Protein AF-A0A151P4B6-F1 (afdb_monomer_lite)

Secondary structure (DSSP, 8-state):
--HHHHHHHHT--HHHHHHHHHTHHHHHHHHHHHS-GGG--------HHHHHHHHHHHHHHHHHHHTTPPPPHHHHHHHHHHHHHHHS----TT---------PPP-

InterPro domains:
  IPR006600 HTH CenpB-type DNA-binding domain [PF03221] (54-107)

Radius of gyration: 27.88 Å; chains: 1; bounding box: 56×51×58 Å

Foldseek 3Di:
DDLVVVCVVVVHDSVVSVVCVVCVVVVVVVCVVPPPPVPPPPVPPPDPLLVQLVVVLVVVVVVCVVVVHDDDPVNSVVSSVVSSVVSPPPPPPCDDPPPPPDDDDDD

Structure (mmCIF, N/CA/C/O backbone):
data_AF-A0A151P4B6-F1
#
_entry.id   AF-A0A151P4B6-F1
#
loop_
_atom_site.group_PDB
_atom_site.id
_atom_site.type_symbol
_atom_site.label_atom_id
_atom_site.label_alt_id
_atom_site.label_comp_id
_atom_site.label_asym_id
_atom_site.label_entity_id
_atom_site.label_seq_id
_atom_site.pdbx_PDB_ins_code
_atom_site.Cartn_x
_atom_site.Cartn_y
_atom_site.Cartn_z
_atom_site.occupancy
_atom_site.B_iso_or_equiv
_atom_site.auth_seq_id
_ato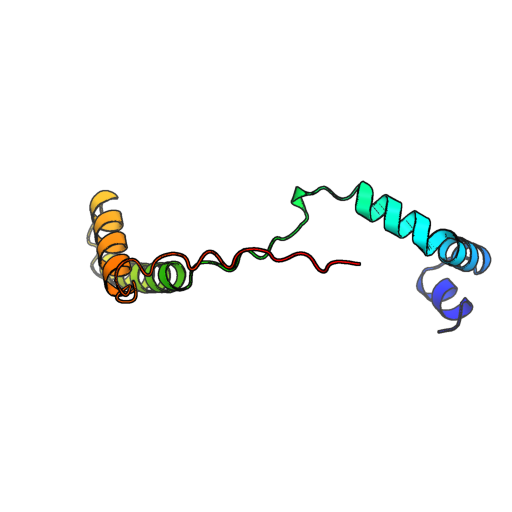m_site.auth_comp_id
_atom_site.auth_asym_id
_atom_site.auth_atom_id
_atom_site.pdbx_PDB_model_num
ATOM 1 N N . MET A 1 1 ? 33.054 10.782 -23.334 1.00 68.12 1 MET A N 1
ATOM 2 C CA . MET A 1 1 ? 33.454 9.357 -23.286 1.00 68.12 1 MET A CA 1
ATOM 3 C C . MET A 1 1 ? 33.895 8.972 -24.690 1.00 68.12 1 MET A C 1
ATOM 5 O O . MET A 1 1 ? 33.175 9.318 -25.617 1.00 68.12 1 MET A O 1
ATOM 9 N N . LEU A 1 2 ? 35.073 8.371 -24.867 1.00 87.00 2 LEU A N 1
ATOM 10 C CA . LEU A 1 2 ? 35.568 7.991 -26.198 1.00 87.00 2 LEU A CA 1
ATOM 11 C C . LEU A 1 2 ? 34.816 6.761 -26.730 1.00 87.00 2 LEU A C 1
ATOM 13 O O . LEU A 1 2 ? 34.429 5.894 -25.944 1.00 87.00 2 LEU A O 1
ATOM 17 N N . VAL A 1 3 ? 34.621 6.687 -28.051 1.00 86.19 3 VAL A N 1
ATOM 18 C CA . VAL A 1 3 ? 33.929 5.569 -28.723 1.00 86.19 3 VAL A CA 1
ATOM 19 C C . VAL A 1 3 ? 34.669 4.250 -28.494 1.00 86.19 3 VAL A C 1
ATOM 21 O O . VAL A 1 3 ? 34.030 3.246 -28.194 1.00 86.19 3 VAL A O 1
ATOM 24 N N . SER A 1 4 ? 36.000 4.283 -28.508 1.00 87.88 4 SER A N 1
ATOM 25 C CA . SER A 1 4 ? 36.885 3.162 -28.178 1.00 87.88 4 SER A CA 1
ATOM 26 C C . SER A 1 4 ? 36.633 2.591 -26.775 1.00 87.88 4 SER A C 1
ATOM 28 O O . SER A 1 4 ? 36.548 1.378 -26.593 1.00 87.88 4 SER A O 1
ATOM 30 N N . ASN A 1 5 ? 36.417 3.449 -25.773 1.00 92.50 5 ASN A N 1
ATOM 31 C CA . ASN A 1 5 ? 36.130 3.009 -24.403 1.00 92.50 5 ASN A CA 1
ATOM 32 C C . ASN A 1 5 ? 34.764 2.311 -24.302 1.00 92.50 5 ASN A C 1
ATOM 34 O O . ASN A 1 5 ? 34.612 1.348 -23.552 1.00 92.50 5 ASN A O 1
ATOM 38 N N . VAL A 1 6 ? 33.766 2.791 -25.049 1.00 90.81 6 VAL A N 1
ATOM 39 C CA . VAL A 1 6 ? 32.425 2.186 -25.115 1.00 90.81 6 VAL A CA 1
ATOM 40 C C . VAL A 1 6 ? 32.487 0.849 -25.856 1.00 90.81 6 VAL A C 1
ATOM 42 O O . VAL A 1 6 ? 31.973 -0.152 -25.362 1.00 90.81 6 VAL A O 1
ATOM 45 N N . ALA A 1 7 ? 33.170 0.821 -26.999 1.00 92.31 7 ALA A N 1
ATOM 46 C CA . ALA A 1 7 ? 33.435 -0.369 -27.799 1.00 92.31 7 ALA A CA 1
ATOM 47 C C . ALA A 1 7 ? 34.098 -1.473 -26.961 1.00 92.31 7 ALA A C 1
ATOM 49 O O . ALA A 1 7 ? 33.576 -2.585 -26.884 1.00 92.31 7 ALA A O 1
ATOM 50 N N . HIS A 1 8 ? 35.166 -1.136 -26.231 1.00 93.31 8 HIS A N 1
ATOM 51 C CA . HIS A 1 8 ? 35.850 -2.056 -25.324 1.00 93.31 8 HIS A CA 1
ATOM 52 C C . HIS A 1 8 ? 34.939 -2.538 -24.187 1.00 93.31 8 HIS A C 1
ATOM 54 O O . HIS A 1 8 ? 34.859 -3.735 -23.922 1.00 93.31 8 HIS A O 1
ATOM 60 N N . LYS A 1 9 ? 34.205 -1.627 -23.530 1.00 95.25 9 LYS A N 1
ATOM 61 C CA . LYS A 1 9 ? 33.302 -1.970 -22.419 1.00 95.25 9 LYS A CA 1
ATOM 62 C C . LYS A 1 9 ? 32.217 -2.971 -22.826 1.00 95.25 9 LYS A 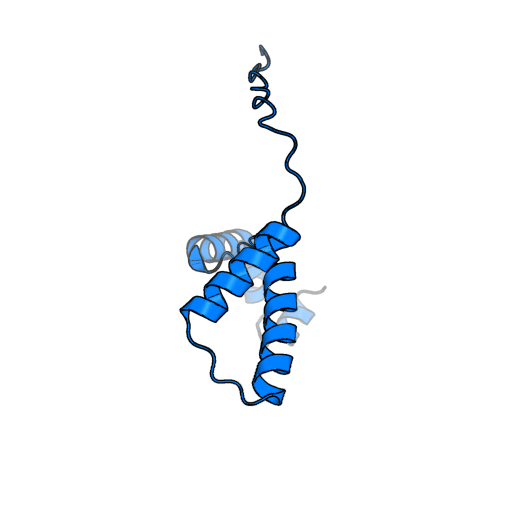C 1
ATOM 64 O O . LYS A 1 9 ? 31.863 -3.833 -22.027 1.00 95.25 9 LYS A O 1
ATOM 69 N N . TYR A 1 10 ? 31.675 -2.839 -24.034 1.00 93.00 10 TYR A N 1
ATOM 70 C CA . TYR A 1 10 ? 30.579 -3.680 -24.519 1.00 93.00 10 TYR A CA 1
ATOM 71 C C . TYR A 1 10 ? 31.032 -4.782 -25.492 1.00 93.00 10 TYR A C 1
ATOM 73 O O . TYR A 1 10 ? 30.183 -5.483 -26.040 1.00 93.00 10 TYR A O 1
ATOM 81 N N . GLY A 1 11 ? 32.343 -4.950 -25.721 1.00 93.81 11 GLY A N 1
ATOM 82 C CA . GLY A 1 11 ? 32.889 -5.960 -26.635 1.00 93.81 11 GLY A CA 1
ATOM 83 C C . GLY A 1 11 ? 32.390 -5.811 -28.077 1.00 93.81 11 GLY A C 1
ATOM 84 O O . GLY A 1 11 ? 32.100 -6.803 -28.749 1.00 93.81 11 GLY A O 1
ATOM 85 N N . ARG A 1 12 ? 32.210 -4.570 -28.542 1.00 94.25 12 ARG A N 1
ATOM 86 C CA . ARG A 1 12 ? 31.739 -4.247 -29.898 1.00 94.25 12 ARG A CA 1
ATOM 87 C C . ARG A 1 12 ? 32.811 -3.503 -30.672 1.00 94.25 12 ARG A C 1
ATOM 89 O O . ARG A 1 12 ? 33.657 -2.848 -30.081 1.00 94.25 12 ARG A O 1
ATOM 96 N N . ASN A 1 13 ? 32.766 -3.600 -31.998 1.00 94.62 13 ASN A N 1
ATOM 97 C CA . ASN A 1 13 ? 33.644 -2.800 -32.844 1.00 94.62 13 ASN A CA 1
ATOM 98 C C . ASN A 1 13 ? 33.205 -1.320 -32.815 1.00 94.62 13 ASN A C 1
ATOM 100 O O . ASN A 1 13 ? 32.038 -1.000 -32.569 1.00 94.62 13 ASN A O 1
ATOM 104 N N . GLU A 1 14 ? 34.145 -0.409 -33.057 1.00 93.00 14 GLU A N 1
ATOM 105 C CA . GLU A 1 14 ? 33.863 1.031 -33.020 1.00 93.00 14 GLU A CA 1
ATOM 106 C C . GLU A 1 14 ? 32.853 1.443 -34.096 1.00 93.00 14 GLU A C 1
ATOM 108 O O . GLU A 1 14 ? 31.971 2.260 -33.836 1.00 93.00 14 GLU A O 1
ATOM 113 N N . SER A 1 15 ? 32.909 0.819 -35.277 1.00 93.62 15 SER A N 1
ATOM 114 C CA . SER A 1 15 ? 31.986 1.068 -36.391 1.00 93.62 15 SER A CA 1
ATOM 115 C C . SER A 1 15 ? 30.519 0.810 -36.016 1.00 93.62 15 SER A C 1
ATOM 117 O O . SER A 1 15 ? 29.637 1.582 -36.380 1.00 93.62 15 SER A O 1
ATOM 119 N N . SER A 1 16 ? 30.246 -0.237 -35.239 1.00 93.44 16 SER A N 1
ATOM 120 C CA . SER A 1 16 ? 28.924 -0.588 -34.725 1.00 93.44 16 SER A CA 1
ATOM 121 C C . SER A 1 16 ? 28.477 0.395 -33.655 1.00 93.44 16 SER A C 1
ATOM 123 O O . SER A 1 16 ? 27.309 0.768 -33.644 1.00 93.44 16 SER A O 1
ATOM 125 N N . ILE A 1 17 ? 29.383 0.861 -32.786 1.00 95.19 17 ILE A N 1
ATOM 126 C CA . ILE A 1 17 ? 29.049 1.925 -31.828 1.00 95.19 17 ILE A CA 1
ATOM 127 C C . ILE A 1 17 ? 28.666 3.211 -32.573 1.00 95.19 17 ILE A C 1
ATOM 129 O O . ILE A 1 17 ? 27.670 3.844 -32.222 1.00 95.19 17 ILE A O 1
ATOM 133 N N . HIS A 1 18 ? 29.394 3.568 -33.634 1.00 94.19 18 HIS A N 1
ATOM 134 C CA . HIS A 1 18 ? 29.042 4.696 -34.498 1.00 94.19 18 HIS A CA 1
ATOM 135 C C . HIS A 1 18 ? 27.682 4.509 -35.177 1.00 94.19 18 HIS A C 1
ATOM 137 O O . HIS A 1 18 ? 26.866 5.427 -35.145 1.00 94.19 18 HIS A O 1
ATOM 143 N N . ALA A 1 19 ? 27.400 3.327 -35.730 1.00 94.62 19 ALA A N 1
ATOM 144 C CA . ALA A 1 19 ? 26.114 3.026 -36.360 1.00 94.62 19 ALA A CA 1
ATOM 145 C C . ALA A 1 19 ? 24.939 3.148 -35.372 1.00 94.62 19 ALA A C 1
ATOM 147 O O . ALA A 1 19 ? 23.950 3.816 -35.670 1.00 94.62 19 ALA A O 1
ATOM 148 N N . ILE A 1 20 ? 25.084 2.595 -34.162 1.00 93.38 20 ILE A N 1
ATOM 149 C CA . ILE A 1 20 ? 24.090 2.729 -33.084 1.00 93.38 20 ILE A CA 1
ATOM 150 C C . ILE A 1 20 ? 23.894 4.200 -32.713 1.00 93.38 20 ILE A C 1
ATOM 152 O O . ILE A 1 20 ? 22.768 4.629 -32.479 1.00 93.38 20 ILE A O 1
ATOM 156 N N . LYS A 1 21 ? 24.972 4.993 -32.675 1.00 93.06 21 LYS A N 1
ATOM 157 C CA . LYS A 1 21 ? 24.880 6.418 -32.347 1.00 93.06 21 LYS A CA 1
ATOM 158 C C . LYS A 1 21 ? 24.159 7.220 -33.432 1.00 93.06 21 LYS A C 1
ATOM 160 O O . LYS A 1 21 ? 23.407 8.129 -33.100 1.00 93.06 21 LYS A O 1
ATOM 165 N N . ILE A 1 22 ? 24.359 6.875 -34.703 1.00 95.12 22 ILE A N 1
ATOM 166 C CA . ILE A 1 22 ? 23.653 7.490 -35.838 1.00 95.12 22 ILE A CA 1
ATOM 167 C C . ILE A 1 22 ? 22.155 7.164 -35.773 1.00 95.12 22 ILE A C 1
ATOM 169 O O . ILE A 1 22 ? 21.324 8.055 -35.919 1.00 95.12 22 ILE A O 1
ATOM 173 N N . GLN A 1 23 ? 21.814 5.906 -35.492 1.00 94.12 23 GLN A N 1
ATOM 174 C CA . GLN A 1 23 ? 20.432 5.417 -35.427 1.00 94.12 23 GLN A CA 1
ATOM 175 C C . GLN A 1 23 ? 19.781 5.580 -34.043 1.00 94.12 23 GLN A C 1
ATOM 177 O O . GLN A 1 23 ? 18.693 5.061 -33.804 1.00 94.12 23 GLN A O 1
ATOM 182 N N . GLU A 1 24 ? 20.407 6.317 -33.120 1.00 92.00 24 GLU A N 1
ATOM 183 C CA . GLU A 1 24 ? 19.975 6.433 -31.719 1.00 92.00 24 GLU A CA 1
ATOM 184 C C . GLU A 1 24 ? 18.498 6.825 -31.600 1.00 92.00 24 GLU A C 1
ATOM 186 O O . GLU A 1 24 ? 17.756 6.231 -30.819 1.00 92.00 24 GLU A O 1
ATOM 191 N N . ARG A 1 25 ? 18.045 7.795 -32.403 1.00 91.94 25 ARG A N 1
ATOM 192 C CA . ARG A 1 25 ? 16.654 8.268 -32.355 1.00 91.94 25 ARG A CA 1
ATOM 193 C C . ARG A 1 25 ? 15.657 7.227 -32.846 1.00 91.94 25 ARG A C 1
ATOM 195 O O . ARG A 1 25 ? 14.619 7.058 -32.215 1.00 91.94 25 ARG A O 1
ATOM 202 N N . GLU A 1 26 ? 15.977 6.528 -33.927 1.00 92.94 26 GLU A N 1
ATOM 203 C CA . GLU A 1 26 ? 15.123 5.484 -34.501 1.00 92.94 26 GLU A CA 1
ATOM 204 C C . GLU A 1 26 ? 15.017 4.289 -33.550 1.00 92.94 26 GLU A C 1
ATOM 206 O O . GLU A 1 26 ? 13.919 3.800 -33.291 1.00 92.94 26 GLU A O 1
ATOM 211 N N . ILE A 1 27 ? 16.140 3.886 -32.946 1.00 91.75 27 ILE A N 1
ATOM 212 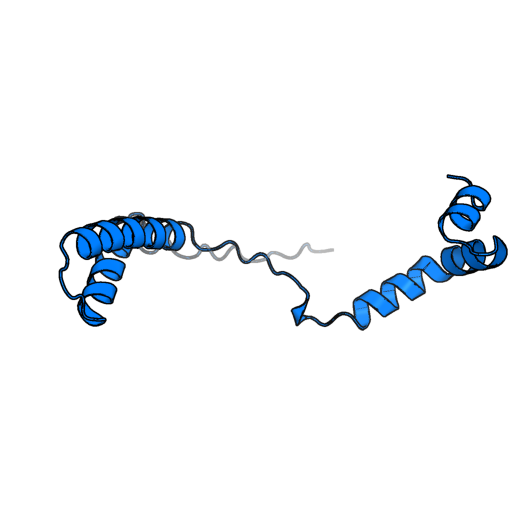C CA . ILE A 1 27 ? 16.192 2.833 -31.925 1.00 91.75 27 ILE A CA 1
ATOM 213 C C . ILE A 1 27 ? 15.336 3.232 -30.717 1.00 91.75 27 ILE A C 1
ATOM 215 O O . ILE A 1 27 ? 14.472 2.466 -30.292 1.00 91.75 27 ILE A O 1
ATOM 219 N N . CYS A 1 28 ? 15.518 4.446 -30.190 1.00 88.12 28 CYS A N 1
ATOM 220 C CA . CYS A 1 28 ? 14.725 4.951 -29.069 1.00 88.12 28 CYS A CA 1
ATOM 221 C C . CYS A 1 28 ? 13.223 5.009 -29.397 1.00 88.12 28 CYS A C 1
ATOM 223 O O . CYS A 1 28 ? 12.399 4.639 -28.560 1.00 88.12 28 CYS A O 1
ATOM 225 N N . GLN A 1 29 ? 12.850 5.427 -30.609 1.00 89.69 29 GLN A N 1
ATOM 226 C CA . GLN A 1 29 ? 11.456 5.496 -31.047 1.00 89.69 29 GLN A CA 1
ATOM 227 C C . GLN A 1 29 ? 10.829 4.108 -31.231 1.00 89.69 29 GLN A C 1
ATOM 229 O O . GLN A 1 29 ? 9.688 3.891 -30.817 1.00 89.69 29 GLN A O 1
ATOM 234 N N . ALA A 1 30 ? 11.559 3.157 -31.816 1.00 88.38 30 ALA A N 1
ATOM 235 C CA . ALA A 1 30 ? 11.111 1.776 -31.964 1.00 88.38 30 ALA A CA 1
ATOM 236 C C . ALA A 1 30 ? 10.893 1.110 -30.597 1.00 88.38 30 ALA A C 1
ATOM 238 O O . ALA A 1 30 ? 9.880 0.441 -30.386 1.00 88.38 30 ALA A O 1
ATOM 239 N N . VAL A 1 31 ? 11.788 1.352 -29.632 1.00 83.00 31 VAL A N 1
ATOM 240 C CA . VAL A 1 31 ? 11.631 0.880 -28.246 1.00 83.00 31 VAL A CA 1
ATOM 241 C C . VAL A 1 31 ? 10.418 1.529 -27.580 1.00 83.00 31 VAL A C 1
ATOM 243 O O . VAL A 1 31 ? 9.605 0.831 -26.984 1.00 83.00 31 VAL A O 1
ATOM 246 N N . ALA A 1 32 ? 10.235 2.843 -27.722 1.00 80.25 32 ALA A N 1
ATOM 247 C CA . ALA A 1 32 ? 9.084 3.542 -27.150 1.00 80.25 32 ALA A CA 1
ATOM 248 C C . ALA A 1 32 ? 7.740 3.078 -27.742 1.00 80.25 32 ALA A C 1
ATOM 250 O O . ALA A 1 32 ? 6.745 3.031 -27.024 1.00 80.25 32 ALA A O 1
ATOM 251 N N . SER A 1 33 ? 7.713 2.722 -29.030 1.00 79.88 33 SER A N 1
ATOM 252 C CA . SER A 1 33 ? 6.500 2.269 -29.728 1.00 79.88 33 SER A CA 1
ATOM 253 C C . SER A 1 33 ? 6.173 0.796 -29.464 1.00 79.88 33 SER A C 1
ATOM 255 O O . SER A 1 33 ? 5.011 0.407 -29.513 1.00 79.88 33 SER A O 1
ATOM 257 N N . SER A 1 34 ? 7.191 -0.028 -29.199 1.00 73.62 34 SER A N 1
ATOM 258 C CA . SER A 1 34 ? 7.034 -1.457 -28.890 1.00 73.62 34 SER A CA 1
ATOM 259 C C . SER A 1 34 ? 6.857 -1.741 -27.398 1.00 73.62 34 SER A C 1
ATOM 261 O O . SER A 1 34 ? 6.375 -2.815 -27.037 1.00 73.62 34 SER A O 1
ATOM 263 N N . ALA A 1 35 ? 7.219 -0.796 -26.526 1.00 69.31 35 ALA A N 1
ATOM 264 C CA . ALA A 1 35 ? 7.004 -0.917 -25.095 1.00 69.31 35 ALA A CA 1
ATOM 265 C C . ALA A 1 35 ? 5.496 -1.029 -24.798 1.00 69.31 35 ALA A C 1
ATOM 267 O O . ALA A 1 35 ? 4.729 -0.132 -25.164 1.00 69.31 35 ALA A O 1
ATOM 268 N N . PRO A 1 36 ? 5.044 -2.095 -24.110 1.00 62.84 36 PRO A N 1
ATOM 269 C CA . PRO A 1 36 ? 3.655 -2.211 -23.700 1.00 62.84 36 PRO A CA 1
ATOM 270 C C . PRO A 1 36 ? 3.250 -0.979 -22.888 1.00 62.84 36 PRO A C 1
ATOM 272 O O . PRO A 1 36 ? 3.938 -0.605 -21.938 1.00 62.84 36 PRO A O 1
ATOM 275 N N . ILE A 1 37 ? 2.107 -0.368 -23.211 1.00 57.22 37 ILE A N 1
ATOM 276 C CA . ILE A 1 37 ? 1.535 0.741 -22.424 1.00 57.22 37 ILE A CA 1
ATOM 277 C C . ILE A 1 37 ? 1.330 0.315 -20.958 1.00 57.22 37 ILE A C 1
ATOM 279 O O . ILE A 1 37 ? 1.415 1.142 -20.057 1.00 57.22 37 ILE A O 1
ATOM 283 N N . THR A 1 38 ? 1.157 -0.985 -20.705 1.00 55.09 38 THR A N 1
ATOM 284 C CA . THR A 1 38 ? 1.098 -1.603 -19.371 1.00 55.09 38 THR A CA 1
ATOM 285 C C . THR A 1 38 ? 2.407 -1.518 -18.573 1.00 55.09 38 THR A C 1
ATOM 287 O O . THR A 1 38 ? 2.383 -1.692 -17.360 1.00 55.09 38 THR A O 1
ATOM 290 N N . GLY A 1 39 ? 3.538 -1.225 -19.223 1.00 53.28 39 GLY A N 1
ATOM 291 C CA . GLY A 1 39 ? 4.828 -0.928 -18.597 1.00 53.28 39 GLY A CA 1
ATOM 292 C C . GLY A 1 39 ? 5.012 0.545 -18.222 1.00 53.28 39 GLY A C 1
ATOM 293 O O . GLY A 1 39 ? 5.996 0.879 -17.558 1.00 53.28 39 GLY A O 1
ATOM 294 N N . LYS A 1 40 ? 4.075 1.442 -18.584 1.00 55.25 40 LYS A N 1
ATOM 295 C CA . LYS A 1 40 ? 3.982 2.733 -17.897 1.00 55.25 40 LYS A CA 1
ATOM 296 C C . LYS A 1 40 ? 3.619 2.420 -16.454 1.00 55.25 40 LYS A C 1
ATOM 298 O O . LYS A 1 40 ? 2.458 2.188 -16.132 1.00 55.25 40 LYS A O 1
ATOM 303 N N . VAL A 1 41 ? 4.618 2.447 -15.579 1.00 53.25 41 VAL A N 1
ATOM 304 C CA . VAL A 1 41 ? 4.400 2.624 -14.148 1.00 53.25 41 VAL A CA 1
ATOM 305 C C . VAL A 1 41 ? 3.813 4.023 -13.997 1.00 53.25 41 VAL A C 1
ATOM 307 O O . VAL A 1 41 ? 4.515 4.996 -13.739 1.00 53.25 41 VAL A O 1
ATOM 310 N N . THR A 1 42 ? 2.509 4.159 -14.227 1.00 54.00 42 THR A N 1
ATOM 311 C CA . THR A 1 42 ? 1.752 5.250 -13.641 1.00 54.00 42 THR A CA 1
ATOM 312 C C . THR A 1 42 ? 1.878 5.033 -12.148 1.00 54.00 42 THR A C 1
ATOM 314 O O . THR A 1 42 ? 1.211 4.171 -11.577 1.00 54.00 42 THR A O 1
ATOM 317 N N . SER A 1 43 ? 2.792 5.771 -11.523 1.00 53.47 43 SER A N 1
ATOM 318 C CA . SER A 1 43 ? 2.808 5.983 -10.086 1.00 53.47 43 SER A CA 1
ATOM 319 C C . SER A 1 43 ? 1.516 6.710 -9.733 1.00 53.47 43 SER A C 1
ATOM 321 O O . SER A 1 43 ? 1.480 7.921 -9.539 1.00 53.47 43 SER A O 1
ATOM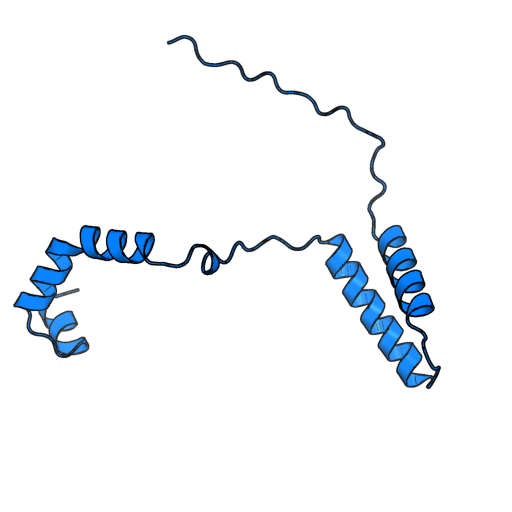 323 N N . GLN A 1 44 ? 0.402 5.980 -9.712 1.00 62.31 44 GLN A N 1
ATOM 324 C CA . GLN A 1 44 ? -0.825 6.512 -9.168 1.00 62.31 44 GLN A CA 1
ATOM 325 C C . GLN A 1 44 ? -0.518 6.765 -7.697 1.00 62.31 44 GLN A C 1
ATOM 327 O O . GLN A 1 44 ? -0.277 5.829 -6.929 1.00 62.31 44 GLN A O 1
ATOM 332 N N . ALA A 1 45 ? -0.405 8.042 -7.331 1.00 67.81 45 ALA A N 1
ATOM 333 C CA . ALA A 1 45 ? -0.206 8.432 -5.951 1.00 67.81 45 ALA A CA 1
ATOM 334 C C . ALA A 1 45 ? -1.383 7.854 -5.163 1.00 67.81 45 ALA A C 1
ATOM 336 O O . ALA A 1 45 ? -2.525 8.274 -5.347 1.00 67.81 45 ALA A O 1
ATOM 337 N N . ARG A 1 46 ? -1.116 6.821 -4.355 1.00 77.56 46 ARG A N 1
ATOM 338 C CA . ARG A 1 46 ? -2.152 6.185 -3.541 1.00 77.56 46 ARG A CA 1
ATOM 339 C C . ARG A 1 46 ? -2.747 7.236 -2.614 1.00 77.56 46 ARG A C 1
ATOM 341 O O . ARG A 1 46 ? -2.018 8.062 -2.059 1.00 77.56 46 ARG A O 1
ATOM 348 N N . ASP A 1 47 ? -4.062 7.184 -2.448 1.00 87.56 47 ASP A N 1
ATOM 349 C CA . ASP A 1 47 ? -4.774 8.100 -1.568 1.00 87.56 47 ASP A CA 1
ATOM 350 C C . ASP A 1 47 ? -4.185 8.046 -0.146 1.00 87.56 47 ASP A C 1
ATOM 352 O O . ASP A 1 47 ? -4.013 6.978 0.452 1.00 87.56 47 ASP A O 1
ATOM 356 N N . LYS A 1 48 ? -3.834 9.219 0.392 1.00 89.88 48 LYS A N 1
ATOM 357 C CA . LYS A 1 48 ? -3.153 9.329 1.690 1.00 89.88 48 LYS A CA 1
ATOM 358 C C . LYS A 1 48 ? -4.041 8.844 2.840 1.00 89.88 48 LYS A C 1
ATOM 360 O O . LYS A 1 48 ? -3.515 8.324 3.826 1.00 89.88 48 LYS A O 1
ATOM 365 N N . THR A 1 49 ? -5.356 9.006 2.727 1.00 91.06 49 THR A N 1
ATOM 366 C CA . THR A 1 49 ? -6.342 8.566 3.720 1.00 91.06 49 THR A CA 1
ATOM 367 C C . THR A 1 49 ? -6.458 7.045 3.717 1.00 91.06 49 THR A C 1
ATOM 369 O O . THR A 1 49 ? -6.427 6.433 4.786 1.00 91.06 49 THR A O 1
ATOM 372 N N . LEU A 1 50 ? -6.479 6.413 2.539 1.00 91.75 50 LEU A N 1
ATOM 373 C CA . LEU A 1 50 ? -6.449 4.952 2.413 1.00 91.75 50 LEU A CA 1
ATOM 374 C C . LEU A 1 50 ? -5.178 4.357 3.021 1.00 91.75 50 LEU A C 1
ATOM 376 O O . LEU A 1 50 ? -5.261 3.432 3.824 1.00 91.75 50 LEU A O 1
ATOM 380 N N . VAL A 1 51 ? -4.008 4.938 2.741 1.00 92.75 51 VAL A N 1
ATOM 381 C CA . VAL A 1 51 ? -2.740 4.454 3.316 1.00 92.75 51 VAL A CA 1
ATOM 382 C C . VAL A 1 51 ? -2.733 4.554 4.849 1.00 92.75 51 VAL A C 1
ATOM 384 O O . VAL A 1 51 ? -2.244 3.647 5.524 1.00 92.75 51 VAL A O 1
ATOM 387 N N . LYS A 1 52 ? -3.276 5.635 5.427 1.00 93.56 52 LYS A N 1
ATOM 388 C CA . LYS A 1 52 ? -3.417 5.768 6.890 1.00 93.56 52 LYS A CA 1
ATOM 389 C C . LYS A 1 52 ? -4.392 4.737 7.465 1.00 93.56 52 LYS A C 1
ATOM 391 O O . LYS A 1 52 ? -4.097 4.133 8.494 1.00 93.56 52 LYS A O 1
ATOM 396 N N . THR A 1 53 ? -5.507 4.512 6.774 1.00 96.00 53 THR A N 1
ATOM 397 C CA . THR A 1 53 ? -6.534 3.531 7.151 1.00 96.00 53 THR A CA 1
ATOM 398 C C . THR A 1 53 ? -5.958 2.119 7.192 1.00 96.00 53 THR A C 1
ATOM 400 O O . THR A 1 53 ? -6.101 1.439 8.202 1.00 96.00 53 THR A O 1
ATOM 403 N N . GLU A 1 54 ? -5.239 1.703 6.146 1.00 94.81 54 GLU A N 1
ATOM 404 C CA . GLU A 1 54 ? -4.601 0.382 6.061 1.00 94.81 54 GLU A CA 1
ATOM 405 C C . GLU A 1 54 ? -3.597 0.153 7.197 1.00 94.81 54 GLU A C 1
ATOM 407 O O . GLU A 1 54 ? -3.615 -0.894 7.842 1.00 94.81 54 GLU A O 1
ATOM 412 N N . LYS A 1 55 ? -2.758 1.152 7.499 1.00 95.88 55 LYS A N 1
ATOM 413 C CA . LYS A 1 55 ? -1.789 1.060 8.603 1.00 95.88 55 LYS A CA 1
ATOM 414 C C . LYS A 1 55 ? -2.471 0.881 9.958 1.00 95.88 55 LYS A C 1
ATOM 416 O O . LYS A 1 55 ? -2.067 0.019 10.732 1.00 95.88 55 LYS A O 1
ATOM 421 N N . ALA A 1 56 ? -3.504 1.672 10.245 1.00 96.31 56 ALA A N 1
ATOM 422 C CA . ALA A 1 56 ? -4.247 1.552 11.497 1.00 96.31 56 ALA A CA 1
ATOM 423 C C . ALA A 1 56 ? -5.018 0.225 11.587 1.00 96.31 56 ALA A C 1
ATOM 425 O O . ALA A 1 56 ? -5.103 -0.366 12.663 1.00 96.31 56 ALA A O 1
ATOM 426 N N . LEU A 1 57 ? -5.549 -0.258 10.460 1.00 96.81 57 LEU A N 1
ATOM 427 C CA . LEU A 1 57 ? -6.249 -1.535 10.391 1.00 96.81 57 LEU A CA 1
ATOM 428 C C . LEU A 1 57 ? -5.304 -2.706 10.675 1.00 96.81 57 LEU A C 1
ATOM 430 O O . LEU A 1 57 ? -5.683 -3.599 11.425 1.00 96.81 57 LEU A O 1
ATOM 434 N N . ASN A 1 58 ? -4.076 -2.676 10.150 1.00 96.44 58 ASN A N 1
ATOM 435 C CA . ASN A 1 58 ? -3.062 -3.695 10.436 1.00 96.44 58 ASN A CA 1
ATOM 436 C C . ASN A 1 58 ? -2.691 -3.735 11.922 1.00 96.44 58 ASN A C 1
ATOM 438 O O . ASN A 1 58 ? -2.704 -4.807 12.514 1.00 96.44 58 ASN A O 1
ATOM 442 N N . LEU A 1 59 ? -2.452 -2.577 12.548 1.00 96.81 59 LEU A N 1
ATOM 443 C CA . LEU A 1 59 ? -2.175 -2.507 13.991 1.00 96.81 59 LEU A CA 1
ATOM 444 C C . LEU A 1 59 ? -3.337 -3.063 14.824 1.00 96.81 59 LEU A C 1
ATOM 446 O O . LEU A 1 59 ? -3.133 -3.779 15.802 1.00 96.81 59 LEU A O 1
ATOM 450 N N . TRP A 1 60 ? -4.574 -2.755 14.432 1.00 96.00 60 TRP A N 1
ATOM 451 C CA . TRP A 1 60 ? -5.747 -3.335 15.078 1.00 96.00 60 TRP A CA 1
ATOM 452 C C . TRP A 1 60 ? -5.822 -4.850 14.860 1.00 96.00 60 TRP A C 1
ATOM 454 O O . TRP A 1 60 ? -6.116 -5.580 15.800 1.00 96.00 60 TRP A O 1
ATOM 464 N N . LEU A 1 61 ? -5.525 -5.340 13.655 1.00 95.69 61 LEU A N 1
ATOM 465 C CA . LEU A 1 61 ? -5.544 -6.767 13.347 1.00 95.69 61 LEU A CA 1
ATOM 466 C C . LEU A 1 61 ? -4.497 -7.537 14.161 1.00 95.69 61 LEU A C 1
ATOM 468 O O . LEU A 1 61 ? -4.806 -8.604 14.682 1.00 95.69 61 LEU A O 1
ATOM 472 N N . GLU A 1 62 ? -3.296 -6.982 14.330 1.00 95.25 62 GLU A N 1
ATOM 473 C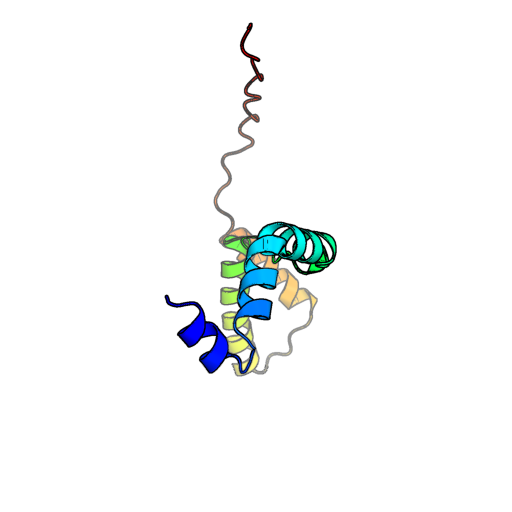 CA . GLU A 1 62 ? -2.251 -7.533 15.202 1.00 95.25 62 GLU A CA 1
ATOM 474 C C . GLU A 1 62 ? -2.729 -7.643 16.656 1.00 95.25 62 GLU A C 1
ATOM 476 O O . GLU A 1 62 ? -2.557 -8.684 17.294 1.00 95.25 62 GLU A O 1
ATOM 481 N N . GLU A 1 63 ? -3.396 -6.604 17.167 1.00 93.62 63 GLU A N 1
ATOM 482 C CA . GLU A 1 63 ? -3.970 -6.599 18.514 1.00 93.62 63 GLU A CA 1
ATOM 483 C C . GLU A 1 63 ? -5.056 -7.668 18.685 1.00 93.62 63 GLU A C 1
ATOM 485 O O . GLU A 1 63 ? -5.132 -8.333 19.722 1.00 93.62 63 GLU A O 1
ATOM 490 N N . VAL A 1 64 ? -5.903 -7.845 17.671 1.00 93.81 64 VAL A N 1
ATOM 491 C CA . VAL A 1 64 ? -6.972 -8.843 17.708 1.00 93.81 64 VAL A CA 1
ATOM 492 C C . VAL A 1 64 ? -6.416 -10.262 17.580 1.00 93.81 64 VAL A C 1
ATOM 494 O O . VAL A 1 64 ? -6.850 -11.156 18.309 1.00 93.81 64 VAL A O 1
ATOM 497 N N . ASN A 1 65 ? -5.404 -10.454 16.734 1.00 92.75 65 ASN A N 1
ATOM 498 C CA . ASN A 1 65 ? -4.696 -11.720 16.595 1.00 92.75 65 ASN A CA 1
ATOM 499 C C . ASN A 1 65 ? -4.005 -12.119 17.909 1.00 92.75 65 ASN A C 1
ATOM 501 O O . ASN A 1 65 ? -4.116 -13.264 18.338 1.00 92.75 65 ASN A O 1
ATOM 505 N N . ARG A 1 66 ? -3.381 -11.160 18.611 1.00 94.81 66 ARG A N 1
ATOM 506 C CA . ARG A 1 66 ? -2.787 -11.376 19.942 1.00 94.81 66 ARG A CA 1
ATOM 507 C C . ARG A 1 66 ? -3.813 -11.823 20.986 1.00 94.81 66 ARG A C 1
ATOM 509 O O . ARG A 1 66 ? -3.480 -12.579 21.892 1.00 94.81 66 ARG A O 1
ATOM 516 N N . LYS A 1 67 ? -5.059 -11.359 20.870 1.00 94.12 67 LYS A N 1
ATOM 517 C CA . LYS A 1 67 ? -6.172 -11.741 21.753 1.00 94.12 67 LYS A CA 1
ATOM 518 C C . LYS A 1 67 ? -6.875 -13.033 21.323 1.00 94.12 67 LYS A C 1
ATOM 520 O O . LYS A 1 67 ? -7.839 -13.420 21.974 1.00 94.12 67 LYS A O 1
ATOM 525 N N . HIS A 1 68 ? -6.418 -13.683 20.248 1.00 91.62 68 HIS A N 1
ATOM 526 C CA . HIS A 1 68 ? -7.021 -14.889 19.672 1.00 91.62 68 HIS A CA 1
ATOM 527 C C . HIS A 1 68 ? -8.526 -14.760 19.393 1.00 91.62 68 HIS A C 1
ATOM 529 O O . HIS A 1 68 ? -9.267 -15.741 19.463 1.00 91.62 68 HIS A O 1
ATOM 535 N N . VAL A 1 69 ? -8.996 -13.551 19.073 1.00 89.50 69 VAL A N 1
ATOM 536 C CA . VAL A 1 69 ? -10.410 -13.345 18.754 1.00 89.50 69 VAL A CA 1
ATOM 537 C C . VAL A 1 69 ? -10.619 -13.663 17.272 1.00 89.50 69 VAL A C 1
ATOM 539 O O . VAL A 1 69 ? -9.975 -13.043 16.421 1.00 89.50 69 VAL A O 1
ATOM 542 N N . PRO A 1 70 ? -11.512 -14.604 16.927 1.00 88.62 70 PRO A N 1
ATOM 543 C CA . PRO A 1 70 ? -11.829 -14.887 15.537 1.00 88.62 70 PRO A CA 1
ATOM 544 C C . PRO A 1 70 ? -12.540 -13.681 14.913 1.00 88.62 70 PRO A C 1
ATOM 546 O O . PRO A 1 70 ? -13.590 -13.245 15.387 1.00 88.62 70 PRO A O 1
ATOM 549 N N . ILE A 1 71 ? -11.968 -13.140 13.838 1.00 90.06 71 ILE A N 1
ATOM 550 C CA . ILE A 1 71 ? -12.557 -12.031 13.084 1.00 90.06 71 ILE A CA 1
ATOM 551 C C . ILE A 1 71 ? -13.292 -12.584 11.869 1.00 90.06 71 ILE A C 1
ATOM 553 O O . ILE A 1 71 ? -12.734 -13.342 11.078 1.00 90.06 71 ILE A O 1
ATOM 557 N N . ASN A 1 72 ? -14.538 -12.149 11.693 1.00 92.88 72 ASN A N 1
ATOM 558 C CA . ASN A 1 72 ? -15.260 -12.342 10.444 1.00 92.88 72 ASN A CA 1
ATOM 559 C C . ASN A 1 72 ? -14.963 -11.187 9.461 1.00 92.88 72 ASN A C 1
ATOM 561 O O . ASN A 1 72 ? -14.592 -10.078 9.854 1.00 92.88 72 ASN A O 1
ATOM 565 N N . TYR A 1 73 ? -15.161 -11.438 8.167 1.00 92.75 73 TYR A N 1
ATOM 566 C CA . TYR A 1 73 ? -14.917 -10.443 7.118 1.00 92.75 73 TYR A CA 1
ATOM 567 C C . TYR A 1 73 ? -15.726 -9.143 7.305 1.00 92.75 73 TYR A C 1
ATOM 569 O O . TYR A 1 73 ? -15.212 -8.054 7.045 1.00 92.75 73 TYR A O 1
ATOM 577 N N . ASN A 1 74 ? -16.964 -9.233 7.799 1.00 95.56 74 ASN A N 1
ATOM 578 C CA . ASN A 1 74 ? -17.833 -8.068 7.985 1.00 95.56 74 ASN A CA 1
ATOM 579 C C . ASN A 1 74 ? -17.291 -7.128 9.065 1.00 95.56 74 ASN A C 1
ATOM 581 O O . ASN A 1 74 ? -17.190 -5.931 8.829 1.00 95.56 74 ASN A O 1
ATOM 585 N N . THR A 1 75 ? -16.834 -7.665 10.193 1.00 94.19 75 THR A N 1
ATOM 586 C CA . THR A 1 75 ? -16.207 -6.912 11.282 1.00 94.19 75 THR A CA 1
ATOM 587 C C . THR A 1 75 ? -14.915 -6.242 10.822 1.00 94.19 75 THR A C 1
ATOM 589 O O . THR A 1 75 ? -14.659 -5.091 11.174 1.00 94.19 75 THR A O 1
ATOM 592 N N . LEU A 1 76 ? -14.116 -6.916 9.985 1.00 94.62 76 LEU A N 1
ATOM 593 C CA . LEU A 1 76 ? -12.934 -6.308 9.370 1.00 94.62 76 LEU A CA 1
ATOM 594 C C . LEU A 1 76 ? -13.322 -5.117 8.478 1.00 94.62 76 LEU A C 1
ATOM 596 O O . LEU A 1 76 ? -12.721 -4.045 8.575 1.00 94.62 76 LEU A O 1
ATOM 600 N N . ARG A 1 77 ? -14.351 -5.285 7.638 1.00 95.69 77 ARG A N 1
ATOM 601 C CA . ARG A 1 77 ? -14.851 -4.238 6.738 1.00 95.69 77 ARG A CA 1
ATOM 602 C C . ARG A 1 77 ? -15.442 -3.053 7.503 1.00 95.69 77 ARG A C 1
ATOM 604 O O . ARG A 1 77 ? -15.137 -1.910 7.176 1.00 95.69 77 ARG A O 1
ATOM 611 N N . GLU A 1 78 ? -16.253 -3.305 8.523 1.00 96.50 78 GLU A N 1
ATOM 612 C CA . GLU A 1 78 ? -16.828 -2.277 9.397 1.00 96.50 78 GLU A CA 1
ATOM 613 C C . GLU A 1 78 ? -15.737 -1.479 10.108 1.00 96.50 78 GLU A C 1
ATOM 615 O O . GLU A 1 78 ? -15.778 -0.247 10.136 1.00 96.50 78 GLU A O 1
ATOM 620 N N . LYS A 1 79 ? -14.706 -2.164 10.618 1.00 95.94 79 LYS A N 1
ATOM 621 C CA . LYS A 1 79 ? -13.566 -1.499 11.246 1.00 95.94 79 LYS A CA 1
ATOM 622 C C . LYS A 1 79 ? -12.794 -0.632 10.255 1.00 95.94 79 LYS A C 1
ATOM 624 O O . LYS A 1 79 ? -12.441 0.497 10.591 1.00 95.94 79 LYS A O 1
ATOM 629 N N . ALA A 1 80 ? -12.566 -1.131 9.040 1.00 95.75 80 ALA A N 1
ATOM 630 C CA . ALA A 1 80 ? -11.913 -0.374 7.978 1.00 95.75 80 ALA A CA 1
ATOM 631 C C . ALA A 1 80 ? -12.707 0.891 7.609 1.00 95.75 80 ALA A C 1
ATOM 633 O O . ALA A 1 80 ? -12.121 1.965 7.497 1.00 95.75 80 ALA A O 1
ATOM 634 N N . LEU A 1 81 ? -14.036 0.791 7.493 1.00 96.06 81 LEU A N 1
ATOM 635 C CA . LEU A 1 81 ? -14.910 1.939 7.228 1.00 96.06 81 LEU A CA 1
ATOM 636 C C . LEU A 1 81 ? -14.874 2.964 8.364 1.00 96.06 81 LEU A C 1
ATOM 638 O O . LEU A 1 81 ? -14.741 4.157 8.105 1.00 96.06 81 LEU A O 1
ATOM 642 N N . SER A 1 82 ? -14.936 2.508 9.616 1.00 95.94 82 SER A N 1
ATOM 643 C CA . SER A 1 82 ? -14.834 3.380 10.790 1.00 95.94 82 SER A CA 1
ATOM 644 C C . SER A 1 82 ? -13.511 4.155 10.814 1.00 95.94 82 SER A C 1
ATOM 646 O O . SER A 1 82 ? -13.512 5.367 11.026 1.00 95.94 82 SER A O 1
ATOM 648 N N . LEU A 1 83 ? -12.389 3.482 10.539 1.00 96.19 83 LEU A N 1
ATOM 649 C CA . LEU A 1 83 ? -11.070 4.116 10.457 1.00 96.19 83 LEU A CA 1
ATOM 650 C C . LEU A 1 83 ? -10.965 5.083 9.273 1.00 96.19 83 LEU A C 1
ATOM 652 O O . LEU A 1 83 ? -10.385 6.157 9.410 1.00 96.19 83 LEU A O 1
ATOM 656 N N . TYR A 1 84 ? -11.553 4.734 8.130 1.00 94.38 84 TYR A N 1
ATOM 657 C CA . TYR A 1 84 ? -11.576 5.611 6.966 1.00 94.38 84 TYR A CA 1
ATOM 658 C C . TYR A 1 84 ? -12.338 6.907 7.247 1.00 94.38 84 TYR A C 1
ATOM 660 O O . TYR A 1 84 ? -11.823 7.982 6.963 1.00 94.38 84 TYR A O 1
ATOM 668 N N . VAL A 1 85 ? -13.528 6.822 7.851 1.00 94.12 85 VAL A N 1
ATOM 669 C CA . VAL A 1 85 ? -14.324 7.998 8.241 1.00 94.12 85 VAL A CA 1
ATOM 670 C C . VAL A 1 85 ? -13.567 8.864 9.248 1.00 94.12 85 VAL A C 1
ATOM 672 O O . VAL A 1 85 ? -13.572 10.081 9.114 1.00 94.12 85 VAL A O 1
ATOM 675 N N . LEU A 1 86 ? -12.864 8.249 10.203 1.00 93.62 86 LEU A N 1
ATOM 676 C CA . LEU A 1 86 ? -12.043 8.963 11.185 1.00 93.62 86 LEU A CA 1
ATOM 677 C C . LEU A 1 86 ? -10.870 9.724 10.544 1.00 93.62 86 LEU A C 1
ATOM 679 O O . LEU A 1 86 ? -10.504 10.800 11.011 1.00 93.62 86 LEU A O 1
ATOM 683 N N . PHE A 1 87 ? -10.251 9.160 9.505 1.00 92.12 87 PHE A N 1
ATOM 684 C CA . PHE A 1 87 ? -9.112 9.781 8.822 1.00 92.12 87 PHE A CA 1
ATOM 685 C C . PHE A 1 87 ? -9.498 10.663 7.644 1.00 92.12 87 PHE A C 1
ATOM 687 O O . PHE A 1 87 ? -8.644 11.409 7.153 1.00 92.12 87 PHE A O 1
ATOM 694 N N . LYS A 1 88 ? -10.746 10.577 7.177 1.00 89.00 88 LYS A N 1
ATOM 695 C CA . LYS A 1 88 ? -11.261 11.458 6.142 1.00 89.00 88 LYS A CA 1
ATOM 696 C C . LYS A 1 88 ? -11.222 12.883 6.702 1.00 89.00 88 LYS A C 1
ATOM 698 O O . LYS A 1 88 ? -11.817 13.131 7.750 1.00 89.00 88 LYS A O 1
ATOM 703 N N . PRO A 1 89 ? -10.506 13.817 6.055 1.00 80.38 89 PRO A N 1
ATOM 704 C CA . PRO A 1 89 ? -10.544 15.203 6.491 1.00 80.38 89 PRO A CA 1
ATOM 705 C C . PRO A 1 89 ? -11.998 15.698 6.435 1.00 80.38 89 PRO A C 1
ATOM 707 O O . PRO A 1 89 ? -12.731 15.266 5.534 1.00 80.38 89 PRO A O 1
ATOM 710 N N . PRO A 1 90 ? -12.426 16.581 7.358 1.00 72.81 90 PRO A N 1
ATOM 711 C CA . PRO A 1 90 ? -13.692 17.280 7.208 1.00 72.81 90 PRO A CA 1
ATOM 712 C C . PRO A 1 90 ? -13.641 17.964 5.846 1.00 72.81 90 PRO A C 1
ATOM 714 O O . PRO A 1 90 ? -12.803 18.824 5.588 1.00 72.81 90 PRO A O 1
ATOM 717 N N . THR A 1 91 ? -14.436 17.444 4.921 1.00 60.81 91 THR A N 1
ATOM 718 C CA . THR A 1 91 ? -14.566 18.038 3.602 1.00 60.81 91 THR A CA 1
ATOM 719 C C . THR A 1 91 ? -15.437 19.254 3.854 1.00 60.81 91 THR A C 1
ATOM 721 O O . THR A 1 91 ? -16.572 19.085 4.296 1.00 60.81 91 THR A O 1
ATOM 724 N N . GLU A 1 92 ? -14.879 20.452 3.681 1.00 50.91 92 GLU A N 1
ATOM 725 C CA . GLU A 1 92 ? -15.697 21.638 3.453 1.00 50.91 92 GLU A CA 1
ATOM 726 C C . GLU A 1 92 ? -16.727 21.249 2.392 1.00 50.91 92 GLU A C 1
ATOM 728 O O . GLU A 1 92 ? -16.382 20.676 1.354 1.00 50.91 92 GLU A O 1
ATOM 733 N N . GLU A 1 93 ? -17.992 21.401 2.752 1.00 51.31 93 GLU A N 1
ATOM 734 C CA . GLU A 1 93 ? -19.135 21.050 1.928 1.00 51.31 93 GLU A CA 1
ATOM 735 C C . GLU A 1 93 ? -18.942 21.620 0.520 1.00 51.31 93 GLU A C 1
ATOM 737 O O . GLU A 1 93 ? -18.574 22.781 0.381 1.00 51.31 93 GLU A O 1
ATOM 742 N N . GLU A 1 94 ? -19.128 20.770 -0.495 1.00 50.31 94 GLU A N 1
ATOM 743 C CA . GLU A 1 94 ? -19.420 21.125 -1.890 1.00 50.31 94 GLU A CA 1
ATOM 744 C C . GLU A 1 94 ? -18.995 22.539 -2.318 1.00 50.31 94 GLU A C 1
ATOM 746 O O . GLU A 1 94 ? -19.826 23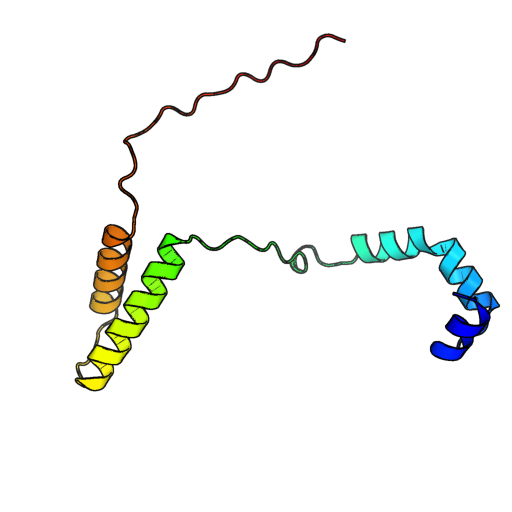.393 -2.621 1.00 50.31 94 GLU A O 1
ATOM 751 N N . GLN A 1 95 ? -17.691 22.812 -2.376 1.00 44.28 95 GLN A N 1
ATOM 752 C CA . GLN A 1 95 ? -17.249 24.032 -3.033 1.00 44.28 95 GLN A CA 1
ATOM 753 C C . GLN A 1 95 ? -17.580 23.875 -4.528 1.00 44.28 95 GLN A C 1
ATOM 755 O O . GLN A 1 95 ? -17.111 22.904 -5.137 1.00 44.28 95 GLN A O 1
ATOM 760 N N . PRO A 1 96 ? -18.407 24.756 -5.130 1.00 43.41 96 PRO A N 1
ATOM 761 C CA . PRO A 1 96 ? -18.747 24.650 -6.538 1.00 43.41 96 PRO A CA 1
ATOM 762 C C . PRO A 1 96 ? -17.442 24.669 -7.320 1.00 43.41 96 PRO A C 1
ATOM 764 O O . PRO A 1 96 ? -16.578 25.518 -7.091 1.00 43.41 96 PRO A O 1
ATOM 767 N N . PHE A 1 97 ? -17.284 23.664 -8.179 1.00 43.56 97 PHE A N 1
ATOM 768 C CA . PHE A 1 97 ? -16.193 23.575 -9.131 1.00 43.56 97 PHE A CA 1
ATOM 769 C C . PHE A 1 97 ? -16.172 24.902 -9.884 1.00 43.56 97 PHE A C 1
ATOM 771 O O . PHE A 1 97 ? -17.070 25.179 -10.675 1.00 43.56 97 PHE A O 1
ATOM 778 N N . ASP A 1 98 ? -15.211 25.757 -9.547 1.00 48.59 98 ASP A N 1
ATOM 779 C CA . ASP A 1 98 ? -15.005 27.030 -10.216 1.00 48.59 98 ASP A CA 1
ATOM 780 C C . ASP A 1 98 ? -14.543 26.653 -11.626 1.00 48.59 98 ASP A C 1
ATOM 782 O O . ASP A 1 98 ? -13.362 26.367 -11.861 1.00 48.59 98 ASP A O 1
ATOM 786 N N . GLU A 1 99 ? -15.512 26.487 -12.532 1.00 55.72 99 GLU A N 1
ATOM 787 C CA . GLU A 1 99 ? -15.296 26.306 -13.958 1.00 55.72 99 GLU A CA 1
ATOM 788 C C . GLU A 1 99 ? -14.548 27.547 -14.428 1.00 55.72 99 GLU A C 1
ATOM 790 O O . GLU A 1 99 ? -15.129 28.545 -14.850 1.00 55.72 99 GLU A O 1
ATOM 795 N N . LYS A 1 100 ? -13.219 27.506 -14.324 1.00 60.44 100 LYS A N 1
ATOM 796 C CA . LYS A 1 100 ? -12.364 28.474 -14.990 1.00 60.44 100 LYS A CA 1
ATOM 797 C C . LYS A 1 100 ? -12.585 28.289 -16.481 1.00 60.44 100 LYS A C 1
ATOM 799 O O . LYS A 1 100 ? -11.986 27.418 -17.111 1.00 60.44 100 LYS A O 1
ATOM 804 N N . GLU A 1 101 ? -13.487 29.113 -17.000 1.00 62.31 101 GLU A N 1
ATOM 805 C CA . GLU A 1 101 ? -13.780 29.298 -18.408 1.00 62.31 101 GLU A CA 1
ATOM 806 C C . GLU A 1 101 ? -12.456 29.412 -19.171 1.00 62.31 101 GLU A C 1
ATOM 808 O O . GLU A 1 101 ? -11.648 30.319 -18.950 1.00 62.31 101 GLU A O 1
ATOM 813 N N . PHE A 1 102 ? -12.202 28.448 -20.051 1.00 67.31 102 PHE A N 1
ATOM 814 C CA . PHE A 1 102 ? -11.029 28.459 -20.906 1.00 67.31 102 PHE A CA 1
ATOM 815 C C . PHE A 1 102 ? -11.149 29.616 -21.907 1.00 67.31 102 PHE A C 1
ATOM 817 O O . PHE A 1 102 ? -11.922 29.548 -22.861 1.00 67.31 102 PHE A O 1
ATOM 824 N N . LYS A 1 103 ? -10.378 30.690 -21.710 1.00 72.69 103 LYS A N 1
ATOM 825 C CA . LYS A 1 103 ? -10.231 31.767 -22.699 1.00 72.69 103 LYS A CA 1
ATOM 826 C C . LYS A 1 103 ? -9.015 31.469 -23.581 1.00 72.69 103 LYS A C 1
ATOM 828 O O . LYS A 1 103 ? -7.875 31.570 -23.130 1.00 72.69 103 LYS A O 1
ATOM 833 N N . ALA A 1 104 ? -9.256 31.109 -24.840 1.00 66.44 104 ALA A N 1
ATOM 834 C CA . ALA A 1 104 ? -8.201 31.013 -25.846 1.00 66.44 104 ALA A CA 1
ATOM 835 C C . ALA A 1 104 ? -7.691 32.415 -26.229 1.00 66.44 104 ALA A C 1
ATOM 837 O O . ALA A 1 104 ? -8.488 33.334 -26.431 1.00 66.44 104 ALA A O 1
ATOM 838 N N . SER A 1 105 ? -6.367 32.564 -26.342 1.00 71.94 105 SER A N 1
ATOM 839 C CA . SER A 1 105 ? -5.720 33.779 -26.852 1.00 71.94 105 SER A CA 1
ATOM 840 C C . SER A 1 105 ? -6.196 34.049 -28.277 1.00 71.94 105 SER A C 1
ATOM 842 O O . SER A 1 105 ? -6.061 33.182 -29.139 1.00 71.94 105 SER A O 1
ATOM 844 N N . GLN A 1 106 ? -6.741 35.239 -28.525 1.00 59.81 106 GLN A N 1
ATOM 845 C CA . GLN A 1 106 ? -6.941 35.722 -29.891 1.00 59.81 106 GLN A CA 1
ATOM 846 C C . GLN A 1 106 ? -5.549 35.992 -30.476 1.00 59.81 106 GLN A C 1
ATOM 848 O O . GLN A 1 106 ? -4.709 36.569 -29.781 1.00 59.81 106 GLN A O 1
ATOM 853 N N . GLY A 1 107 ? -5.288 35.437 -31.660 1.00 50.06 107 GLY A N 1
ATOM 854 C CA . GLY A 1 107 ? -3.975 35.440 -32.314 1.00 50.06 107 GLY A CA 1
ATOM 855 C C . GLY A 1 107 ? -3.432 36.822 -32.641 1.00 50.06 107 GLY A C 1
ATOM 856 O O . GLY A 1 107 ? -4.228 37.786 -32.684 1.00 50.06 107 GLY A O 1
#

Organism: Alligator mississippiensis (NCBI:txid8496)

pLDDT: mean 82.58, std 16.38, range [43.41, 96.81]

Sequence (107 aa):
MLVSNVAHKYGRNESSIHAIKIQEREICQAVASSAPITGKVTSQARDKTLVKTEKALNLWLEEVNRKHVPINYNTLREKALSLYVLFKPPTEEEQPFDEKEFKASQG